Protein AF-A0A7S4SFI9-F1 (afdb_monomer_lite)

Foldseek 3Di:
DPCQVVLLVCLVVVLVVQLVVQLCCCCPVVVDDNLLSNLLSQLQSALHLVSSVLVCVLVVPDPVSSVVRSVVLVVVLVVCLAVQLVVCVVVVHDLLVSLLVLLNHRSHLVSSLSSSVSNHPNSNVNSNVSNCSNHVCSVVVSVVSNVVSVVVVVVVPPD

InterPro domains:
  IPR018383 Uncharacterised protein family UPF0324, prokaryote [PF03601] (2-158)
  IPR018383 Uncharacterised protein family UPF0324, prokaryote [PTHR30106] (2-155)

Sequence (159 aa):
GELGLPAIAVAWGASPITLVSSYLIGTRLFKMKTTPALLMATGATWCGASAISAIAVVVNAPNHETVVCIGIFAAGTVIFTFAQPYFALLVGMDHSVAGAWIGGSIDQTGNVIASAAIISDEATEIAGIVKIILNSGLGILATLVALWWQTRASEGQKK

Radius of gyration: 17.27 Å; chains: 1; bounding box: 40×30×59 Å

Secondary structure (DSSP, 8-state):
--SHHHHHHHHHHHHHHHHHHHHHHHHHTS---HHHHHHHHHHHHTTTHHHHHHHHHHTT--HHHHHHHHHHHHHHHHHHHHHHHHHHHHTT--HHHHHHHHHHH-S-HHHHHHHHTTT-HHHHHHHHHHHHHHHHTHHHHHHHHHHHHHHHHHHTT--

Organism: NCBI:txid49249

pLDDT: mean 81.44, std 14.23, range [34.78, 95.69]

Structure (mmCIF, N/CA/C/O backbone):
data_AF-A0A7S4SFI9-F1
#
_entry.id   AF-A0A7S4SFI9-F1
#
loop_
_atom_site.group_PDB
_atom_site.id
_atom_site.type_symbol
_atom_site.label_atom_id
_atom_site.label_alt_id
_atom_site.label_comp_id
_atom_site.label_asym_id
_atom_site.label_entity_id
_atom_site.label_seq_id
_atom_site.pdbx_PDB_ins_code
_atom_site.Cartn_x
_atom_site.Cartn_y
_atom_site.Cartn_z
_atom_site.occupancy
_atom_site.B_iso_or_equiv
_atom_site.auth_seq_id
_atom_site.auth_comp_id
_atom_site.auth_asym_id
_atom_site.auth_atom_id
_atom_site.pdbx_PDB_model_num
ATOM 1 N N . GLY A 1 1 ? 19.689 15.496 -3.241 1.00 40.97 1 GLY A N 1
ATOM 2 C CA . GLY A 1 1 ? 19.291 16.587 -2.328 1.00 40.97 1 GLY A CA 1
ATOM 3 C C . GLY A 1 1 ? 17.926 17.175 -2.649 1.00 40.97 1 GLY A C 1
ATOM 4 O O . GLY A 1 1 ? 17.215 17.528 -1.724 1.00 40.97 1 GLY A O 1
ATOM 5 N N . GLU A 1 2 ? 17.532 17.258 -3.924 1.00 45.91 2 GLU A N 1
ATOM 6 C CA . GLU A 1 2 ? 16.375 18.068 -4.357 1.00 45.91 2 GLU A CA 1
ATOM 7 C C . GLU A 1 2 ? 15.034 17.315 -4.437 1.00 45.91 2 GLU A C 1
ATOM 9 O O . GLU A 1 2 ? 13.980 17.940 -4.485 1.00 45.91 2 GLU A O 1
ATOM 14 N N . LEU A 1 3 ? 15.041 15.978 -4.367 1.00 47.00 3 LEU A N 1
ATOM 15 C CA . LEU A 1 3 ? 13.818 15.159 -4.407 1.00 47.00 3 LEU A CA 1
ATOM 16 C C . LEU A 1 3 ? 13.192 14.900 -3.025 1.00 47.00 3 LEU A C 1
ATOM 18 O O . LEU A 1 3 ? 12.025 14.534 -2.944 1.00 47.00 3 LEU A O 1
ATOM 22 N N . GLY A 1 4 ? 13.938 15.101 -1.932 1.00 53.94 4 GLY A N 1
ATOM 23 C CA . GLY A 1 4 ? 13.495 14.716 -0.586 1.00 53.94 4 GLY A CA 1
ATOM 24 C C . GLY A 1 4 ? 12.318 15.545 -0.068 1.00 53.94 4 GLY A C 1
ATOM 25 O O . GLY A 1 4 ? 11.316 14.994 0.369 1.00 53.94 4 GLY A O 1
ATOM 26 N N . LEU A 1 5 ? 12.405 16.872 -0.161 1.00 58.97 5 LEU A N 1
ATOM 27 C CA . LEU A 1 5 ? 11.359 17.795 0.298 1.00 58.97 5 LEU A CA 1
ATOM 28 C C . LEU A 1 5 ? 10.021 17.651 -0.452 1.00 58.97 5 LEU A C 1
ATOM 30 O O . LEU A 1 5 ? 8.999 17.506 0.222 1.00 58.97 5 LEU A O 1
ATOM 34 N N . PRO A 1 6 ? 9.978 17.651 -1.800 1.00 60.81 6 PRO A N 1
ATOM 35 C CA . PRO A 1 6 ? 8.720 17.466 -2.522 1.00 60.81 6 PRO A CA 1
ATOM 36 C C . PRO A 1 6 ? 8.140 16.057 -2.343 1.00 60.81 6 PRO A C 1
ATOM 38 O O . PRO A 1 6 ? 6.931 15.927 -2.173 1.00 60.81 6 PRO A O 1
ATOM 41 N N . ALA A 1 7 ? 8.971 15.009 -2.289 1.00 53.78 7 ALA A N 1
ATOM 42 C CA . ALA A 1 7 ? 8.496 13.647 -2.037 1.00 53.78 7 ALA A CA 1
ATOM 43 C C . ALA A 1 7 ? 7.892 13.489 -0.632 1.00 53.78 7 ALA A C 1
ATOM 45 O O . ALA A 1 7 ? 6.838 12.873 -0.482 1.00 53.78 7 ALA A O 1
ATOM 46 N N . ILE A 1 8 ? 8.507 14.099 0.389 1.00 60.84 8 ILE A N 1
ATOM 47 C CA . ILE A 1 8 ? 7.966 14.141 1.753 1.00 60.84 8 ILE A CA 1
ATOM 48 C C . ILE A 1 8 ? 6.656 14.935 1.766 1.00 60.84 8 ILE A C 1
ATOM 50 O O . ILE A 1 8 ? 5.658 14.433 2.264 1.00 60.84 8 ILE A O 1
ATOM 54 N N . ALA A 1 9 ? 6.599 16.129 1.174 1.00 62.03 9 ALA A N 1
ATOM 55 C CA . ALA A 1 9 ? 5.371 16.927 1.151 1.00 62.03 9 ALA A CA 1
ATOM 56 C C . ALA A 1 9 ? 4.198 16.191 0.476 1.00 62.03 9 ALA A C 1
ATOM 58 O O . ALA A 1 9 ? 3.076 16.228 0.981 1.00 62.03 9 ALA A O 1
ATOM 59 N N . VAL A 1 10 ? 4.455 15.474 -0.622 1.00 60.53 10 VAL A N 1
ATOM 60 C CA . VAL A 1 10 ? 3.442 14.664 -1.311 1.00 60.53 10 VAL A CA 1
ATOM 61 C C . VAL A 1 10 ? 3.049 13.447 -0.480 1.00 60.53 10 VAL A C 1
ATOM 63 O O . VAL A 1 10 ? 1.859 13.216 -0.302 1.00 60.53 10 VAL A O 1
ATOM 66 N N . ALA A 1 11 ? 4.001 12.708 0.094 1.00 60.66 11 ALA A N 1
ATOM 67 C CA . ALA A 1 11 ? 3.692 11.565 0.955 1.00 60.66 11 ALA A CA 1
ATOM 68 C C . ALA A 1 11 ? 2.863 11.987 2.184 1.00 60.66 11 ALA A C 1
ATOM 70 O O . ALA A 1 11 ? 1.873 11.339 2.524 1.00 60.66 11 ALA A O 1
ATOM 71 N N . TRP A 1 12 ? 3.209 13.113 2.811 1.00 65.81 12 TRP A N 1
ATOM 72 C CA . TRP A 1 12 ? 2.537 13.652 3.996 1.00 65.81 12 TRP A CA 1
ATOM 73 C C . TRP A 1 12 ? 1.199 14.326 3.700 1.00 65.81 12 TRP A C 1
ATOM 75 O O . TRP A 1 12 ? 0.299 14.262 4.532 1.00 65.81 12 TRP A O 1
ATOM 85 N N . GLY A 1 13 ? 1.045 14.953 2.535 1.00 66.62 13 GLY A N 1
ATOM 86 C CA . GLY A 1 13 ? -0.213 15.567 2.109 1.00 66.62 13 GLY A CA 1
ATOM 87 C C . GLY A 1 13 ? -1.203 14.559 1.525 1.00 66.62 13 GLY A C 1
ATOM 88 O O . GLY A 1 13 ? -2.397 14.628 1.810 1.00 66.62 13 GLY A O 1
ATOM 89 N N . ALA A 1 14 ? -0.719 13.589 0.747 1.00 67.62 14 ALA A N 1
ATOM 90 C CA . ALA A 1 14 ? -1.562 12.577 0.123 1.00 67.62 14 ALA A CA 1
ATOM 91 C C . ALA A 1 14 ? -2.056 11.537 1.134 1.00 67.62 14 ALA A C 1
ATOM 93 O O . ALA A 1 14 ? -3.197 11.105 1.028 1.00 67.62 14 ALA A O 1
ATOM 94 N N . SER A 1 15 ? -1.260 11.174 2.147 1.00 74.81 15 SER A N 1
ATOM 95 C CA . SER A 1 15 ? -1.652 10.127 3.105 1.00 74.81 15 SER A CA 1
ATOM 96 C C . SER A 1 15 ? -2.943 10.443 3.882 1.00 74.81 15 SER A C 1
ATOM 98 O O . SER A 1 15 ? -3.826 9.588 3.918 1.00 74.81 15 SER A O 1
ATOM 100 N N . PRO A 1 16 ? -3.144 11.647 4.459 1.00 77.94 16 PRO A N 1
ATOM 101 C CA . PRO A 1 16 ? -4.410 12.012 5.094 1.00 77.94 16 PRO A CA 1
ATOM 102 C C . PRO A 1 16 ? -5.585 11.990 4.115 1.00 77.94 16 PRO A C 1
ATOM 104 O O . PRO A 1 16 ? -6.665 11.524 4.469 1.00 77.94 16 PRO A O 1
ATOM 107 N N . ILE A 1 17 ? -5.375 12.463 2.882 1.00 81.69 17 ILE A N 1
ATOM 108 C CA . ILE A 1 17 ? -6.410 12.483 1.842 1.00 81.69 17 ILE A CA 1
ATOM 109 C C . ILE A 1 17 ? -6.811 11.051 1.483 1.00 81.69 17 ILE A C 1
ATOM 111 O O . ILE A 1 17 ? -7.995 10.727 1.503 1.00 81.69 17 ILE A O 1
ATOM 115 N N . THR A 1 18 ? -5.842 10.178 1.212 1.00 81.38 18 THR A N 1
ATOM 116 C CA . THR A 1 18 ? -6.074 8.770 0.875 1.00 81.38 18 THR A CA 1
ATOM 117 C C . THR A 1 18 ? -6.720 8.019 2.031 1.00 81.38 18 THR A C 1
ATOM 119 O O . THR A 1 18 ? -7.664 7.264 1.799 1.00 81.38 18 THR A O 1
ATOM 122 N N . LEU A 1 19 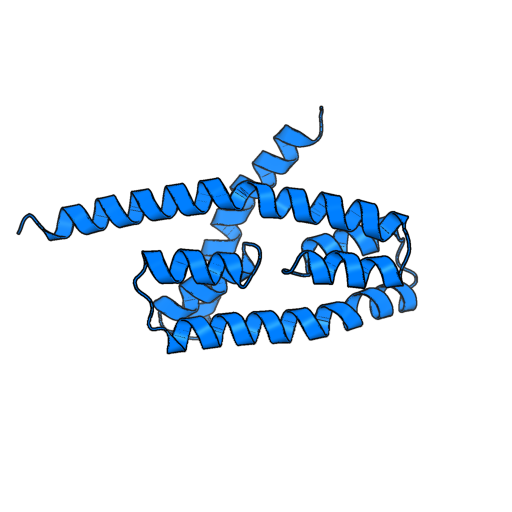? -6.299 8.265 3.273 1.00 83.50 19 LEU A N 1
ATOM 123 C CA . LEU A 1 19 ? -6.881 7.629 4.452 1.00 83.50 19 LEU A CA 1
ATOM 124 C C . LEU A 1 19 ? -8.340 8.046 4.641 1.00 83.50 19 LEU A C 1
ATOM 126 O O . LEU A 1 19 ? -9.210 7.188 4.798 1.00 83.50 19 LEU A O 1
ATOM 130 N N . VAL A 1 20 ? -8.630 9.349 4.583 1.00 85.00 20 VAL A N 1
ATOM 131 C CA . VAL A 1 20 ? -9.997 9.868 4.727 1.00 85.00 20 VAL A CA 1
ATOM 132 C C . VAL A 1 20 ? -10.874 9.390 3.575 1.00 85.00 20 VAL A C 1
ATOM 134 O O . VAL A 1 20 ? -11.964 8.879 3.822 1.00 85.00 20 VAL A O 1
ATOM 137 N N . SER A 1 21 ? -10.405 9.486 2.331 1.00 85.44 21 SER A N 1
ATOM 138 C CA . SER A 1 21 ? -11.153 9.020 1.163 1.00 85.44 21 SER A CA 1
ATOM 139 C C . SER A 1 21 ? -11.429 7.521 1.236 1.00 85.44 21 SER A C 1
ATOM 141 O O . SER A 1 21 ? -12.577 7.113 1.083 1.00 85.44 21 SER A O 1
ATOM 143 N N . SER A 1 22 ? -10.427 6.696 1.548 1.00 85.81 22 SER A N 1
ATOM 144 C CA . SER A 1 22 ? -10.591 5.239 1.653 1.00 85.81 22 SER A CA 1
ATOM 145 C C . SER A 1 22 ? -11.541 4.856 2.787 1.00 85.81 22 SER A C 1
ATOM 147 O O . SER A 1 22 ? -12.401 3.994 2.610 1.00 85.81 22 SER A O 1
ATOM 149 N N . TYR A 1 23 ? -11.458 5.541 3.931 1.00 87.56 23 TYR A N 1
ATOM 150 C CA . TYR A 1 23 ? -12.377 5.334 5.047 1.00 87.56 23 TYR A CA 1
ATOM 151 C C . TYR A 1 23 ? -13.815 5.734 4.690 1.00 87.56 23 TYR A C 1
ATOM 153 O O . TYR A 1 23 ? -14.762 4.995 4.971 1.00 87.56 23 TYR A O 1
ATOM 161 N N . LEU A 1 24 ? -14.003 6.886 4.039 1.00 86.69 24 LEU A N 1
ATOM 162 C CA . LEU A 1 24 ? -15.318 7.351 3.597 1.00 86.69 24 LEU A CA 1
ATOM 163 C C . LEU A 1 24 ? -15.914 6.429 2.534 1.00 86.69 24 LEU A C 1
ATOM 165 O O . LEU A 1 24 ? -17.105 6.138 2.590 1.00 86.69 24 LEU A O 1
ATOM 169 N N . ILE A 1 25 ? -15.104 5.930 1.603 1.00 87.25 25 ILE A N 1
ATOM 170 C CA . ILE A 1 25 ? -15.533 4.951 0.602 1.00 87.25 25 ILE A CA 1
ATOM 171 C C . ILE A 1 25 ? -15.941 3.644 1.296 1.00 87.25 25 ILE A C 1
ATOM 173 O O . ILE A 1 25 ? -17.051 3.156 1.080 1.00 87.25 25 ILE A O 1
ATOM 177 N N . GLY A 1 26 ? -15.108 3.112 2.193 1.00 82.88 26 GLY A N 1
ATOM 178 C CA . GLY A 1 26 ? -15.411 1.893 2.949 1.00 82.88 26 GLY A CA 1
ATOM 179 C C . GLY A 1 26 ? -16.705 2.000 3.763 1.00 82.88 26 GLY A C 1
ATOM 180 O O . GLY A 1 26 ? -17.544 1.100 3.743 1.00 82.88 26 GLY A O 1
ATOM 181 N N . THR A 1 27 ? -16.916 3.128 4.438 1.00 85.19 27 THR A N 1
ATOM 182 C CA . THR A 1 27 ? -18.086 3.333 5.306 1.00 85.19 27 THR A CA 1
ATOM 183 C C . THR A 1 27 ? -19.351 3.740 4.550 1.00 85.19 27 THR A C 1
ATOM 185 O O . THR A 1 27 ? -20.433 3.271 4.899 1.00 85.19 27 THR A O 1
ATOM 188 N N . ARG A 1 28 ? -19.261 4.586 3.514 1.00 85.81 28 ARG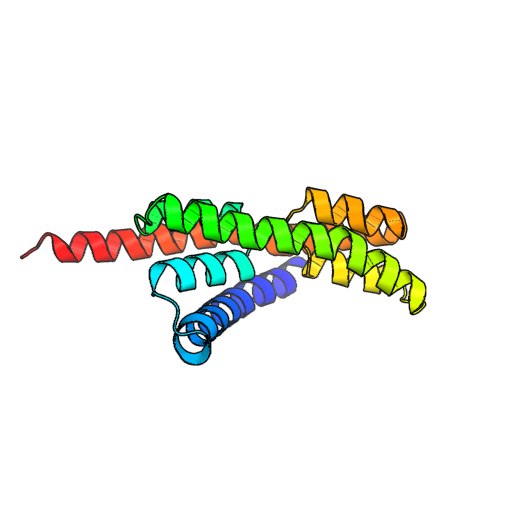 A N 1
ATOM 189 C CA . ARG A 1 28 ? -20.442 5.094 2.790 1.00 85.81 28 ARG A CA 1
ATOM 190 C C . ARG A 1 28 ? -20.837 4.250 1.589 1.00 85.81 28 ARG A C 1
ATOM 192 O O . ARG A 1 28 ? -22.030 4.060 1.376 1.00 85.81 28 ARG A O 1
ATOM 199 N N . LEU A 1 29 ? -19.869 3.760 0.816 1.00 87.69 29 LEU A N 1
ATOM 200 C CA . LEU A 1 29 ? -20.149 2.966 -0.381 1.00 87.69 29 LEU A CA 1
ATOM 201 C C . LEU A 1 29 ? -20.299 1.486 -0.028 1.00 87.69 29 LEU A C 1
ATOM 203 O O . LEU A 1 29 ? -21.307 0.870 -0.363 1.00 87.69 29 LEU A O 1
ATOM 207 N N . PHE A 1 30 ? -19.330 0.938 0.708 1.00 85.25 30 PHE A N 1
ATOM 208 C CA . PHE A 1 30 ? -19.305 -0.485 1.062 1.00 85.25 30 PHE A CA 1
ATOM 209 C C . PHE A 1 30 ? -20.018 -0.814 2.382 1.00 85.25 30 PHE A C 1
ATOM 211 O O . PHE A 1 30 ? -20.141 -1.987 2.728 1.00 85.25 30 PHE A O 1
ATOM 218 N N . LYS A 1 31 ? -20.514 0.199 3.111 1.00 88.06 31 LYS A N 1
ATOM 219 C CA . LYS A 1 31 ? -21.240 0.052 4.390 1.00 88.06 31 LYS A CA 1
ATOM 220 C C . LYS A 1 31 ? -20.492 -0.807 5.420 1.00 88.06 31 LYS A C 1
ATOM 222 O O . LYS A 1 31 ? -21.102 -1.532 6.205 1.00 88.06 31 LYS A O 1
ATOM 227 N N . MET A 1 32 ? -19.163 -0.732 5.413 1.00 85.94 32 MET A N 1
ATOM 228 C CA . MET A 1 32 ? -18.316 -1.467 6.346 1.00 85.94 32 MET A CA 1
ATOM 229 C C . MET A 1 32 ? -18.454 -0.908 7.766 1.00 85.94 32 MET A C 1
ATOM 231 O O . MET A 1 32 ? -18.676 0.289 7.964 1.00 85.94 32 MET A O 1
ATOM 235 N N . LYS A 1 33 ? -18.261 -1.774 8.768 1.00 87.44 33 LYS A N 1
ATOM 236 C CA . LYS A 1 33 ? -18.099 -1.335 10.161 1.00 87.44 33 LYS A CA 1
ATOM 237 C C . LYS A 1 33 ? -16.878 -0.414 10.273 1.00 87.44 33 LYS A C 1
ATOM 239 O O . LYS A 1 33 ? -15.901 -0.577 9.544 1.00 87.44 33 LYS A O 1
ATOM 244 N N . THR A 1 34 ? -16.923 0.527 11.210 1.00 84.19 34 THR A N 1
ATOM 245 C CA . THR A 1 34 ? -15.903 1.575 11.384 1.00 84.19 34 THR A CA 1
ATOM 246 C C . THR A 1 34 ? -14.496 1.017 11.603 1.00 84.19 34 THR A C 1
ATOM 248 O O . THR A 1 34 ? -13.558 1.496 10.974 1.00 84.19 34 THR A O 1
ATO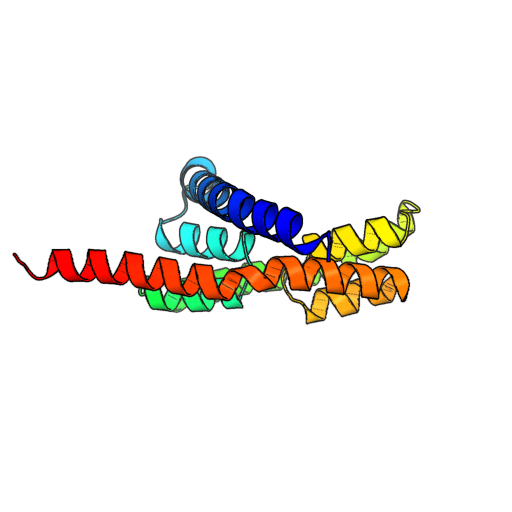M 251 N N . THR A 1 35 ? -14.349 -0.024 12.428 1.00 87.31 35 THR A N 1
ATOM 252 C CA . THR A 1 35 ? -13.052 -0.659 12.718 1.00 87.31 35 THR A CA 1
ATOM 253 C C . THR A 1 35 ? -12.401 -1.279 11.474 1.00 87.31 35 THR A C 1
ATOM 255 O O . THR A 1 35 ? -11.331 -0.809 11.091 1.00 87.31 35 THR A O 1
ATOM 258 N N . PRO A 1 36 ? -13.011 -2.252 10.766 1.00 86.44 36 PRO A N 1
ATOM 259 C CA . PRO A 1 36 ? -12.405 -2.825 9.566 1.00 86.44 36 PRO A CA 1
ATOM 260 C C . PRO A 1 36 ? -12.278 -1.806 8.428 1.00 86.44 36 PRO A C 1
ATOM 262 O O . PRO A 1 36 ? -11.319 -1.877 7.668 1.00 86.44 36 PRO A O 1
ATOM 265 N N . ALA A 1 37 ? -13.176 -0.816 8.326 1.00 88.25 37 ALA A N 1
ATOM 266 C CA . ALA A 1 37 ? -13.016 0.277 7.365 1.00 88.25 37 ALA A CA 1
ATOM 267 C C . ALA A 1 37 ? -11.744 1.096 7.633 1.00 88.25 37 ALA A C 1
ATOM 269 O O . ALA A 1 37 ? -11.021 1.430 6.698 1.00 88.25 37 ALA A O 1
ATOM 270 N N . LEU A 1 38 ? -11.447 1.396 8.902 1.00 86.62 38 LEU A N 1
ATOM 271 C CA . LEU A 1 38 ? -10.230 2.104 9.295 1.00 86.62 38 LEU A CA 1
ATOM 272 C C . LEU A 1 38 ? -8.979 1.250 9.067 1.00 86.62 38 LEU A C 1
ATOM 274 O O . LEU A 1 38 ? -7.990 1.762 8.544 1.00 86.62 38 LEU A O 1
ATOM 278 N N . LEU A 1 39 ? -9.023 -0.043 9.403 1.00 89.56 39 LEU A N 1
ATOM 279 C CA . LEU A 1 39 ? -7.915 -0.966 9.143 1.00 89.56 39 LEU A CA 1
ATOM 280 C C . LEU A 1 39 ? -7.608 -1.043 7.645 1.00 89.56 39 LEU A C 1
ATOM 282 O O . LEU A 1 39 ? -6.470 -0.815 7.246 1.00 89.56 39 LEU A O 1
ATOM 286 N N . MET A 1 40 ? -8.623 -1.266 6.809 1.00 90.25 40 MET A N 1
ATOM 287 C CA . MET A 1 40 ? -8.469 -1.323 5.353 1.00 90.25 40 MET A CA 1
ATOM 288 C C . MET A 1 40 ? -7.987 0.007 4.766 1.00 90.25 40 MET A C 1
ATOM 290 O O . MET A 1 40 ? -7.091 0.008 3.928 1.00 90.25 40 MET A O 1
ATOM 294 N N . ALA A 1 41 ? -8.522 1.142 5.228 1.00 87.31 41 ALA A N 1
ATOM 295 C CA . ALA A 1 41 ? -8.076 2.465 4.787 1.00 87.31 41 ALA A CA 1
ATOM 296 C C . ALA A 1 41 ? -6.612 2.734 5.160 1.00 87.31 41 ALA A C 1
ATOM 298 O O . ALA A 1 41 ? -5.858 3.290 4.363 1.00 87.31 41 ALA A O 1
ATOM 299 N N . THR A 1 42 ? -6.193 2.307 6.353 1.00 84.38 42 THR A N 1
ATOM 300 C CA . THR A 1 42 ? -4.796 2.426 6.784 1.00 84.38 42 THR A CA 1
ATOM 301 C C . THR A 1 42 ? -3.896 1.518 5.950 1.00 84.38 42 THR A C 1
ATOM 303 O O . THR A 1 42 ? -2.852 1.967 5.484 1.00 84.38 42 THR A O 1
ATOM 306 N N . GLY A 1 43 ? -4.322 0.275 5.710 1.00 86.31 43 GLY A N 1
ATOM 307 C CA . GLY A 1 43 ? -3.628 -0.663 4.832 1.00 86.31 43 GLY A CA 1
ATOM 308 C C . GLY A 1 43 ? -3.443 -0.118 3.418 1.00 86.31 43 GLY A C 1
ATOM 309 O O . GLY A 1 43 ? -2.349 -0.221 2.893 1.00 86.31 43 GLY A O 1
ATOM 310 N N . ALA A 1 44 ? -4.466 0.532 2.853 1.00 83.19 44 ALA A N 1
ATOM 311 C CA . ALA A 1 44 ? -4.436 1.098 1.499 1.00 83.19 44 ALA A CA 1
ATOM 312 C C . ALA A 1 44 ? -3.558 2.348 1.377 1.00 83.19 44 ALA A C 1
ATOM 314 O O . ALA A 1 44 ? -3.123 2.711 0.290 1.00 83.19 44 ALA A O 1
ATOM 315 N N . THR A 1 45 ? -3.363 3.059 2.486 1.00 79.25 45 THR A N 1
ATOM 316 C CA . THR A 1 45 ? -2.574 4.296 2.505 1.00 79.25 45 THR A CA 1
ATOM 317 C C . THR A 1 45 ? -1.085 4.007 2.706 1.00 79.25 45 THR A C 1
ATOM 319 O O . THR A 1 45 ? -0.237 4.793 2.297 1.00 79.25 45 THR A O 1
ATOM 322 N N . TRP A 1 46 ? -0.763 2.890 3.355 1.00 80.75 46 TRP A N 1
ATOM 323 C CA . TRP A 1 46 ? 0.578 2.554 3.827 1.00 80.75 46 TRP A CA 1
ATOM 324 C C . TRP A 1 46 ? 0.970 1.142 3.372 1.00 80.75 46 TRP A C 1
ATOM 326 O O . TRP A 1 46 ? 0.360 0.604 2.463 1.00 80.75 46 TRP A O 1
ATOM 336 N N . CYS A 1 47 ? 1.997 0.512 3.951 1.00 78.25 47 CYS A N 1
ATOM 337 C CA . CYS A 1 47 ? 2.511 -0.781 3.467 1.00 78.25 47 CYS A CA 1
ATOM 338 C C . CYS A 1 47 ? 1.628 -2.006 3.807 1.00 78.25 47 CYS A C 1
ATOM 340 O O . CYS A 1 47 ? 2.128 -3.069 4.188 1.00 78.25 47 CYS A O 1
ATOM 342 N N . GLY A 1 48 ? 0.303 -1.867 3.699 1.00 83.44 48 GLY A N 1
ATOM 343 C CA . GLY A 1 48 ? -0.652 -2.959 3.840 1.00 83.44 48 GLY A CA 1
ATOM 344 C C . GLY A 1 48 ? -0.651 -3.566 5.241 1.00 83.44 48 GLY A C 1
ATOM 345 O O . GLY A 1 48 ? -1.034 -2.926 6.225 1.00 83.44 48 GLY A O 1
ATOM 346 N N . ALA A 1 49 ? -0.218 -4.825 5.340 1.00 85.81 49 ALA A N 1
ATOM 347 C CA . ALA A 1 49 ? -0.330 -5.645 6.547 1.00 85.81 49 ALA A CA 1
ATOM 348 C C . ALA A 1 49 ? 0.356 -5.044 7.787 1.00 85.81 49 ALA A C 1
ATOM 350 O O . ALA A 1 49 ? -0.189 -5.134 8.892 1.00 85.81 49 ALA A O 1
ATOM 351 N N . SER A 1 50 ? 1.520 -4.404 7.629 1.00 82.94 50 SER A N 1
ATOM 352 C CA . SER A 1 50 ? 2.247 -3.808 8.761 1.00 82.94 50 SER A CA 1
ATOM 353 C C . SER A 1 50 ? 1.499 -2.607 9.343 1.00 82.94 50 SER A C 1
ATOM 355 O O . SER A 1 50 ? 1.421 -2.456 10.561 1.00 82.94 50 SER A O 1
ATOM 357 N N . ALA A 1 51 ? 0.888 -1.785 8.485 1.00 85.06 51 ALA A N 1
ATOM 358 C CA . ALA A 1 51 ? 0.083 -0.644 8.910 1.00 85.06 51 ALA A CA 1
ATOM 359 C C . ALA A 1 51 ? -1.214 -1.093 9.599 1.00 85.06 51 ALA A C 1
ATOM 361 O O . ALA A 1 51 ? -1.565 -0.571 10.658 1.00 85.06 51 ALA A O 1
ATOM 362 N N . ILE A 1 52 ? -1.882 -2.110 9.041 1.00 90.25 52 ILE A N 1
ATOM 363 C CA . ILE A 1 52 ? -3.071 -2.727 9.644 1.00 90.25 52 ILE A CA 1
ATOM 364 C C . ILE A 1 52 ? -2.747 -3.249 11.045 1.00 90.25 52 ILE A C 1
ATOM 366 O O . ILE A 1 52 ? -3.477 -2.959 11.989 1.00 90.25 52 ILE A O 1
ATOM 370 N N . SER A 1 53 ? -1.635 -3.972 11.193 1.00 87.31 53 SER A N 1
ATOM 371 C CA . SER A 1 53 ? -1.219 -4.548 12.476 1.00 87.31 53 SER A CA 1
ATOM 372 C C . SER A 1 53 ? -0.944 -3.468 13.526 1.00 87.31 53 SER A C 1
ATOM 374 O O . SER A 1 53 ? -1.383 -3.595 14.666 1.00 87.31 53 SER A O 1
ATOM 376 N N . ALA A 1 54 ? -0.272 -2.377 13.141 1.00 85.56 54 ALA A N 1
ATOM 377 C CA . ALA A 1 54 ? 0.012 -1.263 14.043 1.00 85.56 54 ALA A CA 1
ATOM 378 C C . ALA A 1 54 ? -1.272 -0.561 14.518 1.00 85.56 54 ALA A C 1
ATOM 380 O O . ALA A 1 54 ? -1.461 -0.356 15.717 1.00 85.56 54 ALA A O 1
ATOM 381 N N . ILE A 1 55 ? -2.183 -0.230 13.597 1.00 86.06 55 ILE A N 1
ATOM 382 C CA . ILE A 1 55 ? -3.434 0.458 13.943 1.00 86.06 55 ILE A CA 1
ATOM 383 C C . ILE A 1 55 ? -4.395 -0.450 14.704 1.00 86.06 55 ILE A C 1
ATOM 385 O O . ILE A 1 55 ? -5.068 0.029 15.614 1.00 86.06 55 ILE A O 1
ATOM 389 N N . ALA A 1 56 ? -4.424 -1.750 14.406 1.00 89.25 56 ALA A N 1
ATOM 390 C CA . ALA A 1 56 ? -5.243 -2.713 15.134 1.00 89.25 56 ALA A CA 1
ATOM 391 C C . ALA A 1 56 ? -4.953 -2.709 16.640 1.00 89.25 56 ALA A C 1
ATOM 393 O O . ALA A 1 56 ? -5.892 -2.744 17.433 1.00 89.25 56 ALA A O 1
ATOM 394 N N . VAL A 1 57 ? -3.679 -2.599 17.036 1.00 85.56 57 VAL A N 1
ATOM 395 C CA . VAL A 1 57 ? -3.288 -2.493 18.451 1.00 85.56 57 VAL A CA 1
ATOM 396 C C . VAL A 1 57 ? -3.781 -1.180 19.058 1.00 85.56 57 VAL A C 1
ATOM 398 O O . VAL A 1 57 ? -4.333 -1.187 20.155 1.00 85.56 57 VAL A O 1
ATOM 401 N N . VAL A 1 58 ? -3.630 -0.062 18.338 1.00 84.56 58 VAL A N 1
ATOM 402 C CA . VAL A 1 58 ? -4.046 1.261 18.830 1.00 84.56 58 VAL A CA 1
ATOM 403 C C . VAL A 1 58 ? -5.552 1.313 19.064 1.00 84.56 58 VAL A C 1
ATOM 405 O O . VAL A 1 58 ? -5.989 1.744 20.124 1.00 84.56 58 VAL A O 1
ATOM 408 N N . VAL A 1 59 ? -6.351 0.830 18.110 1.00 84.94 59 VAL A N 1
ATOM 409 C CA . VAL A 1 59 ? -7.818 0.897 18.199 1.00 84.94 59 VAL A CA 1
ATOM 410 C C . VAL A 1 59 ? -8.447 -0.278 18.950 1.00 84.94 59 VAL A C 1
ATOM 412 O O . VAL A 1 59 ? -9.671 -0.369 19.023 1.00 84.94 59 VAL A O 1
ATOM 415 N N . ASN A 1 60 ? -7.618 -1.172 19.501 1.00 86.00 60 ASN A N 1
ATOM 416 C CA . ASN A 1 60 ? -8.025 -2.420 20.143 1.00 86.00 60 ASN A CA 1
ATOM 417 C C . ASN A 1 60 ? -8.995 -3.241 19.268 1.00 86.00 60 ASN A C 1
ATOM 419 O O . ASN A 1 60 ? -10.076 -3.651 19.699 1.00 86.00 60 ASN A O 1
ATOM 423 N N . ALA A 1 61 ? -8.627 -3.421 17.997 1.00 89.69 61 ALA A N 1
ATOM 424 C CA . ALA A 1 61 ? -9.435 -4.150 17.031 1.00 89.69 61 ALA A CA 1
ATOM 425 C C . ALA A 1 61 ? -9.485 -5.654 17.367 1.00 89.69 61 ALA A C 1
ATOM 427 O O . ALA A 1 61 ? -8.464 -6.238 17.744 1.00 89.69 61 ALA A O 1
ATOM 428 N N . PRO A 1 62 ? -10.634 -6.328 17.173 1.00 91.38 62 PRO A N 1
ATOM 429 C CA . PRO A 1 62 ? -10.721 -7.772 17.340 1.00 91.38 62 PRO A CA 1
ATOM 430 C C . PRO A 1 62 ? -9.748 -8.506 16.410 1.00 91.38 62 PRO A C 1
ATOM 432 O O . PRO A 1 62 ? -9.719 -8.246 15.207 1.00 91.38 62 PRO A O 1
ATOM 435 N N . ASN A 1 63 ? -9.032 -9.504 16.938 1.00 90.56 63 ASN A N 1
ATOM 436 C CA . ASN A 1 63 ? -8.069 -10.298 16.161 1.00 90.56 63 ASN A CA 1
ATOM 437 C C . ASN A 1 63 ? -8.658 -10.863 14.860 1.00 90.56 63 ASN A C 1
ATOM 439 O O . ASN A 1 63 ? -7.980 -10.873 13.836 1.00 90.56 63 ASN A O 1
ATOM 443 N N . HIS A 1 64 ? -9.922 -11.298 14.875 1.00 92.38 64 HIS A N 1
ATOM 444 C CA . HIS A 1 64 ? -10.566 -11.829 13.673 1.00 92.38 64 HIS A CA 1
ATOM 445 C C . HIS A 1 64 ? -10.718 -10.768 12.566 1.00 92.38 64 HIS A C 1
ATOM 447 O O . HIS A 1 64 ? -10.487 -11.083 11.404 1.00 92.38 64 HIS A O 1
ATOM 453 N N . GLU A 1 65 ? -11.049 -9.513 12.900 1.00 90.25 65 GLU A N 1
ATOM 454 C CA . GLU A 1 65 ? -11.173 -8.428 11.913 1.00 90.25 65 GLU A CA 1
ATOM 455 C C . GLU A 1 65 ? -9.797 -8.038 11.362 1.00 90.25 65 GLU A C 1
ATOM 457 O O . GLU A 1 65 ? -9.640 -7.868 10.153 1.00 90.25 65 GLU A O 1
ATOM 462 N N . THR A 1 66 ? -8.784 -7.974 12.230 1.00 92.00 66 THR A N 1
ATOM 463 C CA . THR A 1 66 ? -7.396 -7.682 11.850 1.00 92.00 66 THR A CA 1
ATOM 464 C C . THR A 1 66 ? -6.847 -8.718 10.875 1.00 92.00 66 THR A C 1
ATOM 466 O O . THR A 1 66 ? -6.341 -8.358 9.812 1.00 92.00 66 THR A O 1
ATOM 469 N N . VAL A 1 67 ? -6.985 -10.009 11.196 1.00 92.25 67 VAL A N 1
ATOM 470 C CA . VAL A 1 67 ? -6.482 -11.104 10.352 1.00 92.25 67 VAL A CA 1
ATOM 471 C C . VAL A 1 67 ? -7.208 -11.142 9.008 1.00 92.25 67 VAL A C 1
ATOM 473 O O . VAL A 1 67 ? -6.562 -11.339 7.980 1.00 92.25 67 VAL A O 1
ATOM 476 N N . VAL A 1 68 ? -8.522 -10.889 8.983 1.00 93.50 68 VAL A N 1
ATOM 477 C CA . VAL A 1 68 ? -9.285 -10.800 7.727 1.00 93.50 68 VAL A CA 1
ATOM 478 C C . VAL A 1 68 ? -8.785 -9.645 6.856 1.00 93.50 68 VAL A C 1
ATOM 480 O O . VAL A 1 68 ? -8.535 -9.853 5.671 1.00 93.50 68 VAL A O 1
ATOM 483 N N . CYS A 1 69 ? -8.577 -8.451 7.422 1.00 91.44 69 CYS A N 1
ATOM 484 C CA . CYS A 1 69 ? -8.068 -7.302 6.663 1.00 91.44 69 CYS A CA 1
ATOM 485 C C . CYS A 1 69 ? -6.669 -7.574 6.085 1.00 91.44 69 CYS A C 1
ATOM 487 O O . CYS A 1 69 ? -6.425 -7.311 4.908 1.00 91.44 69 CYS A O 1
ATOM 489 N N . ILE A 1 70 ? -5.765 -8.151 6.886 1.00 91.44 70 ILE A N 1
ATOM 490 C CA . ILE A 1 70 ? -4.423 -8.544 6.431 1.00 91.44 70 ILE A CA 1
ATOM 491 C C . ILE A 1 70 ? -4.515 -9.574 5.300 1.00 91.44 70 ILE A C 1
ATOM 493 O O . ILE A 1 70 ? -3.823 -9.438 4.293 1.00 91.44 70 ILE A O 1
ATOM 497 N N . GLY A 1 71 ? -5.381 -10.581 5.445 1.00 91.12 71 GLY A N 1
ATOM 498 C CA . GLY A 1 71 ? -5.576 -11.627 4.443 1.00 91.12 71 GLY A CA 1
ATOM 499 C C . GLY A 1 71 ? -6.063 -11.080 3.101 1.00 91.12 71 GLY A C 1
ATOM 500 O O . GLY A 1 71 ? -5.533 -11.468 2.062 1.00 91.12 71 GLY A O 1
ATOM 501 N N . ILE A 1 72 ? -7.012 -10.138 3.114 1.00 90.25 72 ILE A N 1
ATOM 502 C CA . ILE A 1 72 ? -7.511 -9.478 1.896 1.00 90.25 72 ILE A CA 1
ATOM 503 C C . ILE A 1 72 ? -6.379 -8.725 1.186 1.00 90.25 72 ILE A C 1
ATOM 505 O O . ILE A 1 72 ? -6.194 -8.891 -0.021 1.00 90.25 72 ILE A O 1
ATOM 509 N N . PHE A 1 73 ? -5.591 -7.945 1.929 1.00 88.69 73 PHE A N 1
ATOM 510 C CA . PHE A 1 73 ? -4.449 -7.213 1.374 1.00 88.69 73 PHE A CA 1
ATOM 511 C C . PHE A 1 73 ? -3.380 -8.141 0.804 1.00 88.69 73 PHE A C 1
ATOM 513 O O . PHE A 1 73 ? -2.905 -7.929 -0.311 1.00 88.69 73 PHE A O 1
ATOM 520 N N . ALA A 1 74 ? -3.019 -9.192 1.540 1.00 88.75 74 ALA A N 1
ATOM 521 C CA . ALA A 1 74 ? -2.029 -10.163 1.095 1.00 88.75 74 ALA A CA 1
ATOM 522 C C . ALA A 1 74 ? -2.486 -10.882 -0.184 1.00 88.75 74 ALA A C 1
ATOM 524 O O . ALA A 1 74 ? -1.716 -10.987 -1.137 1.00 88.75 74 ALA A O 1
ATOM 525 N N . ALA A 1 75 ? -3.750 -11.312 -0.243 1.00 89.62 75 ALA A N 1
ATOM 526 C CA . ALA A 1 75 ? -4.314 -11.954 -1.427 1.00 89.62 75 ALA A CA 1
ATOM 527 C C . ALA A 1 75 ? -4.288 -11.023 -2.650 1.00 89.62 75 ALA A C 1
ATOM 529 O O . ALA A 1 75 ? -3.845 -11.432 -3.724 1.00 89.62 75 ALA A O 1
ATOM 530 N N . GLY A 1 76 ? -4.695 -9.759 -2.481 1.00 87.00 76 GLY A N 1
ATOM 531 C CA . GLY A 1 76 ? -4.608 -8.749 -3.537 1.00 87.00 76 GLY A CA 1
ATOM 532 C C . GLY A 1 76 ? -3.167 -8.520 -3.995 1.00 87.00 76 GLY A C 1
ATOM 533 O O . GLY A 1 76 ? -2.876 -8.589 -5.187 1.00 87.00 76 GLY A O 1
ATOM 534 N N . THR A 1 77 ? -2.245 -8.351 -3.047 1.00 88.62 77 THR A N 1
ATOM 535 C CA . THR A 1 77 ? -0.820 -8.121 -3.327 1.00 88.62 77 THR A CA 1
ATOM 536 C C . THR A 1 77 ? -0.234 -9.246 -4.174 1.00 88.62 77 THR A C 1
ATOM 538 O O . THR A 1 77 ? 0.439 -8.971 -5.165 1.00 88.62 77 THR A O 1
ATOM 541 N N . VAL A 1 78 ? -0.512 -10.511 -3.843 1.00 90.25 78 VAL A N 1
ATOM 542 C CA . VAL A 1 78 ? -0.009 -11.667 -4.605 1.00 90.25 78 VAL A CA 1
ATOM 543 C C . VAL A 1 78 ? -0.494 -11.633 -6.054 1.00 90.25 78 VAL A C 1
ATOM 545 O O . VAL A 1 78 ? 0.306 -11.833 -6.964 1.00 90.25 78 VAL A O 1
ATOM 548 N N . ILE A 1 79 ? -1.770 -11.319 -6.289 1.00 89.62 79 ILE A N 1
ATOM 549 C CA . ILE A 1 79 ? -2.321 -11.220 -7.648 1.00 89.62 79 ILE A CA 1
ATOM 550 C C . ILE A 1 79 ? -1.608 -10.115 -8.436 1.00 89.62 79 ILE A C 1
ATOM 552 O O . ILE A 1 79 ? -1.134 -10.354 -9.547 1.00 89.62 79 ILE A O 1
ATOM 556 N N . PHE A 1 80 ? -1.480 -8.922 -7.851 1.00 88.50 80 PHE A N 1
ATOM 557 C CA . PHE A 1 80 ? -0.842 -7.773 -8.501 1.00 88.50 80 PHE A CA 1
ATOM 558 C C . PHE A 1 80 ? 0.648 -8.002 -8.777 1.00 88.50 80 PHE A C 1
ATOM 560 O O . PHE A 1 80 ? 1.142 -7.579 -9.820 1.00 88.50 80 PHE A O 1
ATOM 567 N N . THR A 1 81 ? 1.331 -8.745 -7.899 1.00 92.56 81 THR A N 1
ATOM 568 C CA . THR A 1 81 ? 2.755 -9.107 -8.030 1.00 92.56 81 THR A CA 1
ATOM 569 C C . THR A 1 81 ? 3.065 -9.761 -9.367 1.00 92.56 81 THR A C 1
ATOM 571 O O . THR A 1 81 ? 4.085 -9.445 -9.975 1.00 92.56 81 THR A O 1
ATOM 574 N N . PHE A 1 82 ? 2.180 -10.634 -9.844 1.00 92.94 82 PHE A N 1
ATOM 575 C CA . PHE A 1 82 ? 2.344 -11.282 -11.141 1.00 92.94 82 PHE A CA 1
ATOM 576 C C . PHE A 1 82 ? 1.617 -10.518 -12.248 1.00 92.94 82 PHE A C 1
ATOM 578 O O . PHE A 1 82 ? 2.164 -10.349 -13.331 1.00 92.94 82 PHE A O 1
ATOM 585 N N . ALA A 1 83 ? 0.414 -10.000 -11.996 1.00 93.12 83 ALA A N 1
ATOM 586 C CA . ALA A 1 83 ? -0.385 -9.359 -13.036 1.00 93.12 83 ALA A CA 1
ATOM 587 C C . ALA A 1 83 ? 0.261 -8.084 -13.610 1.00 93.12 83 ALA A C 1
ATOM 589 O O . ALA A 1 83 ? 0.295 -7.918 -14.828 1.00 93.12 83 ALA A O 1
ATOM 590 N N . GLN A 1 84 ? 0.785 -7.192 -12.761 1.00 93.19 84 GLN A N 1
ATOM 591 C CA . GLN A 1 84 ? 1.341 -5.909 -13.204 1.00 93.19 84 GLN A CA 1
ATOM 592 C C . GLN A 1 84 ? 2.563 -6.024 -14.125 1.00 93.19 84 GLN A C 1
ATOM 594 O O . GLN A 1 84 ? 2.547 -5.366 -15.165 1.00 93.19 84 GLN A O 1
ATOM 599 N N . PRO A 1 85 ? 3.604 -6.822 -13.817 1.00 94.88 85 PRO A N 1
ATOM 600 C CA . PRO A 1 85 ? 4.795 -6.860 -14.655 1.00 94.88 85 PRO A CA 1
ATOM 601 C C . PRO A 1 85 ? 4.511 -7.493 -16.012 1.00 94.88 85 PRO A C 1
ATOM 603 O O . PRO A 1 85 ? 4.938 -6.956 -17.031 1.00 94.88 85 PRO A O 1
ATOM 606 N N . TYR A 1 86 ? 3.711 -8.564 -16.063 1.00 95.06 86 TYR A N 1
ATOM 607 C CA . TYR A 1 86 ? 3.300 -9.142 -17.343 1.00 95.06 86 TYR A CA 1
ATOM 608 C C . TYR A 1 86 ? 2.435 -8.174 -18.148 1.00 95.06 86 TYR A C 1
ATOM 610 O O . TYR A 1 86 ? 2.631 -8.048 -19.352 1.00 95.06 86 TYR A O 1
ATOM 618 N N . PHE A 1 87 ? 1.521 -7.443 -17.504 1.00 95.38 87 PHE A N 1
ATOM 619 C CA . PHE A 1 87 ? 0.737 -6.421 -18.192 1.00 95.38 87 PHE A CA 1
ATOM 620 C C . PHE A 1 87 ? 1.620 -5.296 -18.748 1.00 95.38 87 PHE A C 1
ATOM 622 O O . PHE A 1 87 ? 1.463 -4.926 -19.908 1.00 95.38 87 PHE A O 1
ATOM 629 N N . ALA A 1 88 ? 2.568 -4.788 -17.956 1.00 93.56 88 ALA A N 1
ATOM 630 C CA . ALA A 1 88 ? 3.494 -3.738 -18.372 1.00 93.56 88 ALA A CA 1
ATOM 631 C C . ALA A 1 88 ? 4.326 -4.160 -19.593 1.00 93.56 88 ALA A C 1
ATOM 633 O O . ALA A 1 88 ? 4.442 -3.394 -20.548 1.00 93.56 88 ALA A O 1
ATOM 634 N N . LEU A 1 89 ? 4.823 -5.401 -19.602 1.00 93.38 89 LEU A N 1
ATOM 635 C CA . LEU A 1 89 ? 5.539 -5.970 -20.745 1.00 93.38 89 LEU A CA 1
ATOM 636 C C . LEU A 1 89 ? 4.635 -6.121 -21.978 1.00 93.38 89 LEU A C 1
ATOM 638 O O . LEU A 1 89 ? 5.045 -5.780 -23.084 1.00 93.38 89 LEU A O 1
ATOM 642 N N . LEU A 1 90 ? 3.394 -6.589 -21.800 1.00 95.69 90 LEU A N 1
ATOM 643 C CA . LEU A 1 90 ? 2.441 -6.790 -22.900 1.00 95.69 90 LEU A CA 1
ATOM 644 C C . LEU A 1 90 ? 2.065 -5.490 -23.616 1.00 95.69 90 LEU A C 1
ATOM 646 O O . LEU A 1 90 ? 1.891 -5.495 -24.832 1.00 95.69 90 LEU A O 1
ATOM 650 N N . VAL A 1 91 ? 1.933 -4.386 -22.879 1.00 94.44 91 VAL A N 1
ATOM 651 C CA . VAL A 1 91 ? 1.609 -3.072 -23.461 1.00 94.44 91 VAL A CA 1
ATOM 652 C C . VAL A 1 91 ? 2.847 -2.296 -23.920 1.00 94.44 91 VAL A C 1
ATOM 654 O O . VAL A 1 91 ? 2.707 -1.172 -24.396 1.00 94.44 91 VAL A O 1
ATOM 657 N N . GLY A 1 92 ? 4.047 -2.873 -23.781 1.00 92.19 92 GLY A N 1
ATOM 658 C CA . GLY A 1 92 ? 5.307 -2.224 -24.148 1.00 92.19 92 GLY A CA 1
ATOM 659 C C . GLY A 1 92 ? 5.618 -0.993 -23.296 1.00 92.19 92 GLY A C 1
ATOM 660 O O . GLY A 1 92 ? 6.123 0.001 -23.813 1.00 92.19 92 GLY A O 1
ATOM 661 N N . MET A 1 93 ? 5.257 -1.025 -22.010 1.00 93.19 93 MET A N 1
ATOM 662 C CA . MET A 1 93 ? 5.506 0.079 -21.088 1.00 93.19 93 MET A CA 1
ATOM 663 C C . MET A 1 93 ? 7.009 0.273 -20.881 1.00 93.19 93 MET A C 1
ATOM 665 O O . MET A 1 93 ? 7.748 -0.694 -20.700 1.00 93.19 93 MET A O 1
ATOM 669 N N . ASP A 1 94 ? 7.444 1.531 -20.858 1.00 94.19 94 ASP A N 1
ATOM 670 C CA . ASP A 1 94 ? 8.818 1.871 -20.506 1.00 94.19 94 ASP A CA 1
ATOM 671 C C . ASP A 1 94 ? 9.179 1.325 -19.114 1.00 94.19 94 ASP A C 1
ATOM 673 O O . ASP A 1 94 ? 8.369 1.378 -18.181 1.00 94.19 94 ASP A O 1
ATOM 677 N N . HIS A 1 95 ? 10.392 0.790 -18.971 1.00 92.50 95 HIS A N 1
ATOM 678 C CA . HIS A 1 95 ? 10.823 0.105 -17.753 1.00 92.50 95 HIS A CA 1
ATOM 679 C C . HIS A 1 95 ? 10.829 1.032 -16.534 1.00 92.50 95 HIS A C 1
ATOM 681 O O . HIS A 1 95 ? 10.469 0.597 -15.437 1.00 92.50 95 HIS A O 1
ATOM 687 N N . SER A 1 96 ? 11.158 2.314 -16.724 1.00 87.56 96 SER A N 1
ATOM 688 C CA . SER A 1 96 ? 11.151 3.301 -15.646 1.00 87.56 96 SER A CA 1
ATOM 689 C C . SER A 1 96 ? 9.732 3.580 -15.146 1.00 87.56 96 SER A C 1
ATOM 691 O O . SER A 1 96 ? 9.473 3.610 -13.939 1.00 87.56 96 SER A O 1
ATOM 693 N N . VAL A 1 97 ? 8.779 3.684 -16.075 1.00 90.44 97 VAL A N 1
ATOM 694 C CA . VAL A 1 97 ? 7.359 3.905 -15.777 1.00 90.44 97 VAL A CA 1
ATOM 695 C C . VAL A 1 97 ? 6.748 2.671 -15.118 1.00 90.44 97 VAL A C 1
ATOM 697 O O . VAL A 1 97 ? 6.035 2.792 -14.120 1.00 90.44 97 VAL A O 1
ATOM 700 N N . ALA A 1 98 ? 7.063 1.480 -15.627 1.00 92.31 98 ALA A N 1
ATOM 701 C CA . ALA A 1 98 ? 6.595 0.224 -15.060 1.00 92.31 98 ALA A CA 1
ATOM 702 C C . ALA A 1 98 ? 7.140 0.003 -13.641 1.00 92.31 98 ALA A C 1
ATOM 704 O O . ALA A 1 98 ? 6.378 -0.347 -12.739 1.00 92.31 98 ALA A O 1
ATOM 705 N N . GLY A 1 99 ? 8.429 0.283 -13.417 1.00 91.00 99 GLY A N 1
ATOM 706 C CA . GLY A 1 99 ? 9.051 0.244 -12.094 1.00 91.00 99 GLY A CA 1
ATOM 707 C C . GLY A 1 99 ? 8.380 1.205 -11.114 1.00 91.00 99 GLY A C 1
ATOM 708 O O . GLY A 1 99 ? 7.989 0.806 -10.015 1.00 91.00 99 GLY A O 1
ATOM 709 N N . ALA A 1 100 ? 8.143 2.454 -11.526 1.00 89.31 100 ALA A N 1
ATOM 710 C CA . ALA A 1 100 ? 7.447 3.431 -10.692 1.00 89.31 100 ALA A CA 1
ATOM 711 C C . ALA A 1 100 ? 6.012 2.993 -10.349 1.00 89.31 100 ALA A C 1
ATOM 713 O O . ALA A 1 100 ? 5.571 3.130 -9.204 1.00 89.31 100 ALA A O 1
ATOM 714 N N . TRP A 1 101 ? 5.291 2.417 -11.313 1.00 92.56 101 TRP A N 1
ATOM 715 C CA . TRP A 1 101 ? 3.931 1.926 -11.108 1.00 92.56 101 TRP A CA 1
ATOM 716 C C . TRP A 1 101 ? 3.875 0.725 -10.154 1.00 92.56 101 TRP A C 1
ATOM 718 O O . TRP A 1 101 ? 3.049 0.711 -9.236 1.00 92.56 101 TRP A O 1
ATOM 728 N N . ILE A 1 102 ? 4.775 -0.249 -10.318 1.00 93.25 102 ILE A N 1
ATOM 729 C CA . ILE A 1 102 ? 4.899 -1.419 -9.436 1.00 93.25 102 ILE A CA 1
ATOM 730 C C . ILE A 1 102 ? 5.265 -0.979 -8.012 1.00 93.25 102 ILE A C 1
ATOM 732 O O . ILE A 1 102 ? 4.602 -1.378 -7.052 1.00 93.25 102 ILE A O 1
ATOM 736 N N . GLY A 1 103 ? 6.260 -0.097 -7.867 1.00 88.50 103 GLY A N 1
ATOM 737 C CA . GLY A 1 103 ? 6.671 0.460 -6.574 1.00 88.50 103 GLY A CA 1
ATOM 738 C C . GLY A 1 103 ? 5.566 1.250 -5.868 1.00 88.50 103 GLY A C 1
ATOM 739 O O . GLY A 1 103 ? 5.479 1.237 -4.638 1.00 88.50 103 GLY A O 1
ATOM 740 N N . GLY A 1 104 ? 4.686 1.900 -6.632 1.00 85.06 104 GLY A N 1
ATOM 741 C CA . GLY A 1 104 ? 3.536 2.631 -6.106 1.00 85.06 104 GLY A CA 1
ATOM 742 C C . GLY A 1 104 ? 2.351 1.749 -5.702 1.00 85.06 104 GLY A C 1
ATOM 743 O O . GLY A 1 104 ? 1.644 2.100 -4.764 1.00 85.06 104 GLY A O 1
ATOM 744 N N . SER A 1 105 ? 2.147 0.613 -6.374 1.00 86.19 105 SER A N 1
ATOM 745 C CA . SER A 1 105 ? 0.891 -0.154 -6.289 1.00 86.19 105 SER A CA 1
ATOM 746 C C . SER A 1 105 ? 0.965 -1.393 -5.400 1.00 86.19 105 SER A C 1
ATOM 748 O O . SER A 1 105 ? -0.030 -1.764 -4.789 1.00 86.19 105 SER A O 1
ATOM 750 N N . ILE A 1 106 ? 2.119 -2.062 -5.339 1.00 88.56 106 ILE A N 1
ATOM 751 C CA . ILE A 1 106 ? 2.269 -3.297 -4.558 1.00 88.56 106 ILE A CA 1
ATOM 752 C C . ILE A 1 106 ? 2.643 -2.938 -3.125 1.00 88.56 106 ILE A C 1
ATOM 754 O O . ILE A 1 106 ? 3.661 -2.293 -2.903 1.00 88.56 106 ILE A O 1
ATOM 758 N N . ASP A 1 107 ? 1.871 -3.377 -2.136 1.00 84.94 107 ASP A N 1
ATOM 759 C CA . ASP A 1 107 ? 2.042 -2.918 -0.749 1.00 84.94 107 ASP A CA 1
ATOM 760 C C . ASP A 1 107 ? 3.257 -3.525 -0.031 1.00 84.94 107 ASP A C 1
ATOM 762 O O . ASP A 1 107 ? 3.862 -2.887 0.835 1.00 84.94 107 ASP A O 1
ATOM 766 N N . GLN A 1 108 ? 3.654 -4.748 -0.400 1.00 85.81 108 GLN A N 1
ATOM 767 C CA . GLN A 1 108 ? 4.759 -5.467 0.239 1.00 85.81 108 GLN A CA 1
ATOM 768 C C . GLN A 1 108 ? 6.079 -5.258 -0.504 1.00 85.81 108 GLN A C 1
ATOM 770 O O . GLN A 1 108 ? 6.220 -5.657 -1.657 1.00 85.81 108 GLN A O 1
ATOM 775 N N . THR A 1 109 ? 7.090 -4.715 0.182 1.00 87.75 109 THR A N 1
ATOM 776 C CA . THR A 1 109 ? 8.408 -4.423 -0.410 1.00 87.75 109 THR A CA 1
ATOM 777 C C . THR A 1 109 ? 9.057 -5.643 -1.068 1.00 87.75 109 THR A C 1
ATOM 779 O O . THR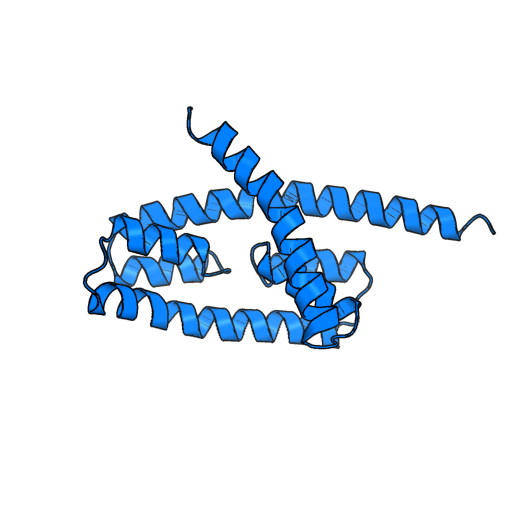 A 1 109 ? 9.601 -5.522 -2.158 1.00 87.75 109 THR A O 1
ATOM 782 N N . GLY A 1 110 ? 8.973 -6.828 -0.452 1.00 88.06 110 GLY A N 1
ATOM 783 C CA . GLY A 1 110 ? 9.519 -8.054 -1.051 1.00 88.06 110 GLY A CA 1
ATOM 784 C C . GLY A 1 110 ? 8.858 -8.390 -2.391 1.00 88.06 110 GLY A C 1
ATOM 785 O O . GLY A 1 110 ? 9.542 -8.693 -3.365 1.00 88.06 110 GLY A O 1
ATOM 786 N N . ASN A 1 111 ? 7.535 -8.246 -2.461 1.00 91.31 111 ASN A N 1
ATOM 787 C CA . ASN A 1 111 ? 6.758 -8.472 -3.674 1.00 91.31 111 ASN A CA 1
ATOM 788 C C . ASN A 1 111 ? 7.023 -7.408 -4.744 1.00 91.31 111 ASN A C 1
ATOM 790 O O . ASN A 1 111 ? 7.058 -7.747 -5.919 1.00 91.31 111 ASN A O 1
ATOM 794 N N . VAL A 1 112 ? 7.240 -6.147 -4.356 1.00 92.56 112 VAL A N 1
ATOM 795 C CA . VAL A 1 112 ? 7.622 -5.061 -5.278 1.00 92.56 112 VAL A CA 1
ATOM 796 C C . VAL A 1 112 ? 8.901 -5.424 -6.019 1.00 92.56 112 VAL A C 1
ATOM 798 O O . VAL A 1 112 ? 8.925 -5.401 -7.245 1.00 92.56 112 VAL A O 1
ATOM 801 N N . ILE A 1 113 ? 9.948 -5.784 -5.272 1.00 94.00 113 ILE A N 1
ATOM 802 C CA . ILE A 1 113 ? 11.252 -6.125 -5.844 1.00 94.00 113 ILE A CA 1
ATOM 803 C C . ILE A 1 113 ? 11.134 -7.373 -6.719 1.00 94.00 113 ILE A C 1
ATOM 805 O O . ILE A 1 113 ? 11.617 -7.369 -7.846 1.00 94.00 113 ILE A O 1
ATOM 809 N N . ALA A 1 114 ? 10.429 -8.407 -6.250 1.00 93.94 114 ALA A N 1
ATOM 810 C CA . ALA A 1 114 ? 10.200 -9.621 -7.033 1.00 93.94 114 ALA A CA 1
ATOM 811 C C . ALA A 1 114 ? 9.440 -9.347 -8.343 1.00 93.94 114 ALA A C 1
ATOM 813 O O . ALA A 1 114 ? 9.776 -9.910 -9.378 1.00 93.94 114 ALA A O 1
ATOM 814 N N . SER A 1 115 ? 8.431 -8.475 -8.301 1.00 95.00 115 SER A N 1
ATOM 815 C CA . SER A 1 115 ? 7.617 -8.101 -9.456 1.00 95.00 115 SER A CA 1
ATOM 816 C C . SER A 1 115 ? 8.407 -7.274 -10.472 1.00 95.00 115 SER A C 1
ATOM 818 O O . SER A 1 115 ? 8.404 -7.583 -11.660 1.00 95.00 115 SER A O 1
ATOM 820 N N . ALA A 1 116 ? 9.137 -6.257 -10.013 1.00 94.88 116 ALA A N 1
ATOM 821 C CA . ALA A 1 116 ? 9.934 -5.392 -10.878 1.00 94.88 116 ALA A CA 1
ATOM 822 C C . ALA A 1 116 ? 11.119 -6.132 -11.523 1.00 94.88 116 ALA A C 1
ATOM 824 O O . ALA A 1 116 ? 11.430 -5.881 -12.689 1.00 94.88 116 ALA A O 1
ATOM 825 N N . ALA A 1 117 ? 11.699 -7.111 -10.818 1.00 95.69 117 ALA A N 1
ATOM 826 C CA . ALA A 1 117 ? 12.769 -7.964 -11.336 1.00 95.69 117 ALA A CA 1
ATOM 827 C C . ALA A 1 117 ? 12.333 -8.840 -12.524 1.00 95.69 117 ALA A C 1
ATOM 829 O O . ALA A 1 117 ? 13.179 -9.294 -13.289 1.00 95.69 117 ALA A O 1
ATOM 830 N N . ILE A 1 118 ? 11.025 -9.061 -12.719 1.00 95.44 118 ILE A N 1
ATOM 831 C CA . ILE A 1 118 ? 10.492 -9.737 -13.915 1.00 95.44 118 ILE A CA 1
ATOM 832 C C . ILE A 1 118 ? 10.655 -8.855 -15.166 1.00 95.44 118 ILE A C 1
ATOM 834 O O . ILE A 1 118 ? 10.739 -9.382 -16.273 1.00 95.44 118 ILE A O 1
ATOM 838 N N . ILE A 1 119 ? 10.696 -7.527 -15.004 1.00 94.94 119 ILE A N 1
ATOM 839 C CA . ILE A 1 119 ? 10.831 -6.568 -16.106 1.00 94.94 119 ILE A CA 1
ATOM 840 C C . ILE A 1 119 ? 12.308 -6.287 -16.397 1.00 94.94 119 ILE A C 1
ATOM 842 O O . ILE A 1 119 ? 12.766 -6.533 -17.510 1.00 94.94 119 ILE A O 1
ATOM 846 N N . SER A 1 120 ? 13.040 -5.719 -15.430 1.00 94.56 120 SER A N 1
ATOM 847 C CA . SER A 1 120 ? 14.463 -5.364 -15.570 1.00 94.56 120 SER A CA 1
ATOM 848 C C . SER A 1 120 ? 15.096 -4.892 -14.253 1.00 94.56 120 SER A C 1
ATOM 850 O O . SER A 1 120 ? 14.402 -4.559 -13.286 1.00 94.56 120 SER A O 1
ATOM 852 N N . ASP A 1 121 ? 16.428 -4.789 -14.239 1.00 95.19 121 ASP A N 1
ATOM 853 C CA . ASP A 1 121 ? 17.187 -4.208 -13.123 1.00 95.19 121 ASP A CA 1
ATOM 854 C C . ASP A 1 121 ? 16.838 -2.725 -12.898 1.00 95.19 121 ASP A C 1
ATOM 856 O O . ASP A 1 121 ? 16.637 -2.303 -11.760 1.00 95.19 121 ASP A O 1
ATOM 860 N N . GLU A 1 122 ? 16.667 -1.951 -13.976 1.00 93.00 122 GLU A N 1
ATOM 861 C CA . GLU A 1 122 ? 16.261 -0.539 -13.912 1.00 93.00 122 GLU A CA 1
ATOM 862 C C . GLU A 1 122 ? 14.879 -0.374 -13.259 1.00 93.00 122 GLU A C 1
ATOM 864 O O . GLU A 1 122 ? 14.701 0.435 -12.344 1.00 93.00 122 GLU A O 1
ATOM 869 N N . ALA A 1 123 ? 13.901 -1.187 -13.673 1.00 92.62 123 ALA A N 1
ATOM 870 C CA . ALA A 1 123 ? 12.572 -1.182 -13.066 1.00 92.62 123 ALA A CA 1
ATOM 871 C C . ALA A 1 123 ? 12.641 -1.522 -11.568 1.00 92.62 123 ALA A C 1
ATOM 873 O O . ALA A 1 123 ? 11.899 -0.948 -10.770 1.00 92.62 123 ALA A O 1
ATOM 874 N N . THR A 1 124 ? 13.541 -2.429 -11.181 1.00 94.75 124 THR A N 1
ATOM 875 C CA . THR A 1 124 ? 13.741 -2.851 -9.788 1.00 94.75 124 THR A CA 1
ATOM 876 C C . THR A 1 124 ? 14.307 -1.730 -8.923 1.00 94.75 124 THR A C 1
ATOM 878 O O . THR A 1 124 ? 13.799 -1.493 -7.824 1.00 94.75 124 THR A O 1
ATOM 881 N N . GLU A 1 125 ? 15.313 -1.007 -9.420 1.00 92.56 125 GLU A N 1
ATOM 882 C CA . GLU A 1 125 ? 15.894 0.145 -8.726 1.00 92.56 125 GLU A CA 1
ATOM 883 C C . GLU A 1 125 ? 14.838 1.235 -8.495 1.00 92.56 125 GLU A C 1
ATOM 885 O O . GLU A 1 125 ? 14.622 1.679 -7.362 1.00 92.56 125 GLU A O 1
ATOM 890 N N . ILE A 1 126 ? 14.105 1.603 -9.548 1.00 89.94 126 ILE A N 1
ATOM 891 C CA . ILE A 1 126 ? 13.077 2.647 -9.484 1.00 89.94 126 ILE A CA 1
ATOM 892 C C . ILE A 1 126 ? 11.927 2.230 -8.563 1.00 89.94 126 ILE A C 1
ATOM 894 O O . ILE A 1 126 ? 11.511 3.011 -7.701 1.00 89.94 126 ILE A O 1
ATOM 898 N N . ALA A 1 127 ? 11.436 0.994 -8.690 1.00 92.62 127 ALA A N 1
ATOM 899 C CA . ALA A 1 127 ? 10.376 0.469 -7.833 1.00 92.62 127 ALA A CA 1
ATOM 900 C C . ALA A 1 127 ? 10.785 0.479 -6.353 1.00 92.62 127 ALA A C 1
ATOM 902 O O . ALA A 1 127 ? 9.992 0.863 -5.486 1.00 92.62 127 ALA A O 1
ATOM 903 N N . GLY A 1 128 ? 12.036 0.105 -6.064 1.00 89.50 128 GLY A N 1
ATOM 904 C CA . GLY A 1 128 ? 12.612 0.148 -4.724 1.00 89.50 128 GLY A CA 1
ATOM 905 C C . GLY A 1 128 ? 12.633 1.563 -4.147 1.00 89.50 128 GLY A C 1
ATOM 906 O O . GLY A 1 128 ? 12.157 1.773 -3.029 1.00 89.50 128 GLY A O 1
ATOM 907 N N . ILE A 1 129 ? 13.108 2.545 -4.919 1.00 86.75 129 ILE A N 1
ATOM 908 C CA . ILE A 1 129 ? 13.141 3.956 -4.503 1.00 86.75 129 ILE A CA 1
ATOM 909 C C . ILE A 1 129 ? 11.728 4.464 -4.193 1.00 86.75 129 ILE A C 1
ATOM 911 O O . ILE A 1 129 ? 11.494 5.006 -3.109 1.00 86.75 129 ILE A O 1
ATOM 915 N N . VAL A 1 130 ? 10.769 4.247 -5.099 1.00 85.12 130 VAL A N 1
ATOM 916 C CA . VAL A 1 130 ? 9.372 4.669 -4.906 1.00 85.12 130 VAL A CA 1
ATOM 917 C C . VAL A 1 130 ? 8.780 4.041 -3.644 1.00 85.1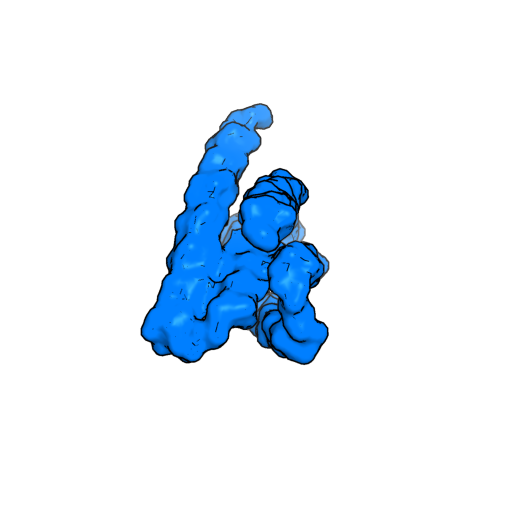2 130 VAL A C 1
ATOM 919 O O . VAL A 1 130 ? 8.147 4.733 -2.841 1.00 85.12 130 VAL A O 1
ATOM 922 N N . LYS A 1 131 ? 9.027 2.746 -3.410 1.00 86.38 131 LYS A N 1
ATOM 923 C CA . LYS A 1 131 ? 8.496 2.062 -2.228 1.00 86.38 131 LYS A CA 1
ATOM 924 C C . LYS A 1 131 ? 9.119 2.564 -0.926 1.00 86.38 131 LYS A C 1
ATOM 926 O O . LYS A 1 131 ? 8.407 2.731 0.064 1.00 86.38 131 LYS A O 1
ATOM 931 N N . ILE A 1 132 ? 10.425 2.826 -0.906 1.00 82.62 132 ILE A N 1
ATOM 932 C CA . ILE A 1 132 ? 11.106 3.371 0.277 1.00 82.62 132 ILE A CA 1
ATOM 933 C C . ILE A 1 132 ? 10.537 4.747 0.634 1.00 82.62 132 ILE A C 1
ATOM 935 O O . ILE A 1 132 ? 10.277 5.008 1.809 1.00 82.62 132 ILE A O 1
ATOM 939 N N . ILE A 1 133 ? 10.274 5.596 -0.364 1.00 79.25 133 ILE A N 1
ATOM 940 C CA . ILE A 1 133 ? 9.648 6.907 -0.156 1.00 79.25 133 ILE A CA 1
ATOM 941 C C . ILE A 1 133 ? 8.274 6.746 0.508 1.00 79.25 133 ILE A C 1
ATOM 943 O O . ILE A 1 133 ? 8.029 7.375 1.538 1.00 79.25 133 ILE A O 1
ATOM 947 N N . LEU A 1 134 ? 7.417 5.860 -0.009 1.00 71.19 134 LEU A N 1
ATOM 948 C CA . LEU A 1 134 ? 6.091 5.594 0.568 1.00 71.19 134 LEU A CA 1
ATOM 949 C C . LEU A 1 134 ? 6.172 5.053 2.005 1.00 71.19 134 LEU A C 1
ATOM 951 O O . LEU A 1 134 ? 5.435 5.496 2.883 1.00 71.19 134 LEU A O 1
ATOM 955 N N . ASN A 1 135 ? 7.103 4.138 2.276 1.00 73.81 135 ASN A N 1
ATOM 956 C CA . ASN A 1 135 ? 7.241 3.519 3.595 1.00 73.81 135 ASN A CA 1
ATOM 957 C C . ASN A 1 135 ? 7.865 4.457 4.642 1.00 73.81 135 ASN A C 1
ATOM 959 O O . ASN A 1 135 ? 7.618 4.293 5.838 1.00 73.81 135 ASN A O 1
ATOM 963 N N . SER A 1 136 ? 8.657 5.446 4.218 1.00 71.19 136 SER A N 1
ATOM 964 C CA . SER A 1 136 ? 9.393 6.341 5.122 1.00 71.19 136 SER A CA 1
ATOM 965 C C . SER A 1 136 ? 8.495 7.188 6.038 1.00 71.19 136 SER A C 1
ATOM 967 O O . SER A 1 136 ? 8.905 7.537 7.144 1.00 71.19 136 SER A O 1
ATOM 969 N N . GLY A 1 137 ? 7.251 7.478 5.640 1.00 64.44 137 GLY A N 1
ATOM 970 C CA . GLY A 1 137 ? 6.324 8.278 6.452 1.00 64.44 137 GLY A CA 1
ATOM 971 C C . GLY A 1 137 ? 5.602 7.505 7.571 1.00 64.44 137 GLY A C 1
ATOM 972 O O . GLY A 1 137 ? 4.973 8.117 8.438 1.00 64.44 137 GLY A O 1
ATOM 973 N N . LEU A 1 138 ? 5.685 6.170 7.578 1.00 64.81 138 LEU A N 1
ATOM 974 C CA . LEU A 1 138 ? 4.786 5.311 8.361 1.00 64.81 138 LEU A CA 1
ATOM 975 C C . LEU A 1 138 ? 5.067 5.413 9.863 1.00 64.81 138 LEU A C 1
ATOM 977 O O . LEU A 1 138 ? 4.143 5.431 10.677 1.00 64.81 138 LEU A O 1
ATOM 981 N N . GLY A 1 139 ? 6.344 5.555 10.232 1.00 61.03 139 GLY A N 1
ATOM 982 C CA . GLY A 1 139 ? 6.768 5.686 11.629 1.00 61.03 139 GLY A CA 1
ATOM 983 C C . GLY A 1 139 ? 6.214 6.937 12.318 1.00 61.03 139 GLY A C 1
ATOM 984 O O . GLY A 1 139 ? 5.814 6.890 13.482 1.00 61.03 139 GLY A O 1
ATOM 985 N N . ILE A 1 140 ? 6.114 8.052 11.595 1.00 65.81 140 ILE A N 1
ATOM 986 C CA . ILE A 1 14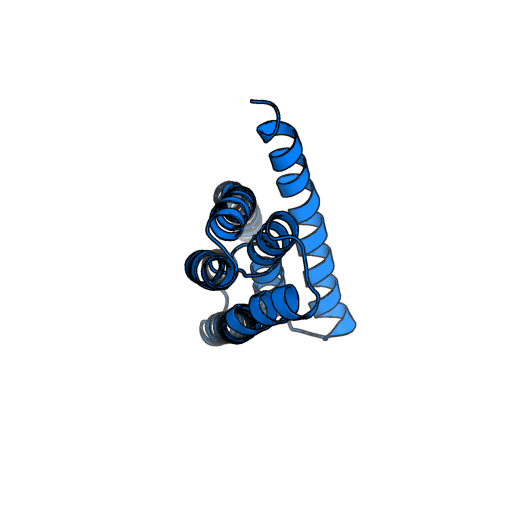0 ? 5.570 9.292 12.157 1.00 65.81 140 ILE A CA 1
ATOM 987 C C . ILE A 1 140 ? 4.036 9.198 12.237 1.00 65.81 140 ILE A C 1
ATOM 989 O O . ILE A 1 140 ? 3.467 9.609 13.246 1.00 65.81 140 ILE A O 1
ATOM 993 N N . LEU A 1 141 ? 3.354 8.593 11.251 1.00 64.25 141 LEU A N 1
ATOM 994 C CA . LEU A 1 141 ? 1.902 8.364 11.330 1.00 64.25 141 LEU A CA 1
ATOM 995 C C . LEU A 1 141 ? 1.535 7.502 12.545 1.00 64.25 141 LEU A C 1
ATOM 997 O O . LEU A 1 141 ? 0.646 7.875 13.308 1.00 64.25 141 LEU A O 1
ATOM 1001 N N . ALA A 1 142 ? 2.228 6.378 12.745 1.00 63.75 142 ALA A N 1
ATOM 1002 C CA . ALA A 1 142 ? 1.990 5.499 13.888 1.00 63.75 142 ALA A CA 1
ATOM 1003 C C . ALA A 1 142 ? 2.120 6.261 15.218 1.00 63.75 142 ALA A C 1
ATOM 1005 O O . ALA A 1 142 ? 1.280 6.115 16.104 1.00 63.75 142 ALA A O 1
ATOM 1006 N N . THR A 1 143 ? 3.117 7.145 15.316 1.00 68.44 143 THR A N 1
ATOM 1007 C CA . THR A 1 143 ? 3.333 8.006 16.486 1.00 68.44 143 THR A CA 1
ATOM 1008 C C . THR A 1 143 ? 2.193 9.014 16.675 1.00 68.44 143 THR A C 1
ATOM 1010 O O . THR A 1 143 ? 1.668 9.152 17.777 1.00 68.44 143 THR A O 1
ATOM 1013 N N . LEU A 1 144 ? 1.754 9.695 15.611 1.00 69.44 144 LEU A N 1
ATOM 1014 C CA . LEU A 1 144 ? 0.666 10.678 15.677 1.00 69.44 144 LEU A CA 1
ATOM 1015 C C . LEU A 1 144 ? -0.679 10.040 16.040 1.00 69.44 144 LEU A C 1
ATOM 1017 O O . LEU A 1 144 ? -1.411 10.581 16.868 1.00 69.44 144 LEU A O 1
ATOM 1021 N N . VAL A 1 145 ? -1.001 8.884 15.453 1.00 66.56 145 VAL A N 1
ATOM 1022 C CA . VAL A 1 145 ? -2.237 8.157 15.766 1.00 66.56 145 VAL A CA 1
ATOM 1023 C C . VAL A 1 145 ? -2.204 7.633 17.200 1.00 66.56 145 VAL A C 1
ATOM 1025 O O . VAL A 1 145 ? -3.207 7.756 17.899 1.00 66.56 145 VAL A O 1
ATOM 1028 N N . ALA A 1 146 ? -1.058 7.139 17.681 1.00 71.19 146 ALA A N 1
ATOM 1029 C CA . ALA A 1 146 ? -0.894 6.749 19.080 1.00 71.19 146 ALA A CA 1
ATOM 1030 C C . ALA A 1 146 ? -1.124 7.932 20.040 1.00 71.19 146 ALA A C 1
ATOM 1032 O O . ALA A 1 146 ? -1.892 7.802 20.992 1.00 71.19 146 ALA A O 1
ATOM 1033 N N . LEU A 1 147 ? -0.543 9.105 19.761 1.00 73.25 147 LEU A N 1
ATOM 1034 C CA . LEU A 1 147 ? -0.735 10.316 20.572 1.00 73.25 147 LEU A CA 1
ATOM 1035 C C . LEU A 1 147 ? -2.191 10.807 20.561 1.00 73.25 147 LEU A C 1
ATOM 1037 O O . LEU A 1 147 ? -2.746 11.175 21.600 1.00 73.25 147 LEU A O 1
ATOM 1041 N N . TRP A 1 148 ? -2.838 10.794 19.396 1.00 71.56 148 TRP A N 1
ATOM 1042 C CA . TRP A 1 148 ? -4.242 11.183 19.261 1.00 71.56 148 TRP A CA 1
ATOM 1043 C C . TRP A 1 148 ? -5.184 10.206 19.976 1.00 71.56 148 TRP A C 1
ATOM 1045 O O . TRP A 1 148 ? -6.140 10.611 20.637 1.00 71.56 148 TRP A O 1
ATOM 1055 N N . TRP A 1 149 ? -4.897 8.908 19.897 1.00 71.12 149 TRP A N 1
ATOM 1056 C CA . TRP A 1 149 ? -5.681 7.896 20.592 1.00 71.12 149 TRP A CA 1
ATOM 1057 C C . TRP A 1 149 ? -5.511 7.991 22.111 1.00 71.12 149 TRP A C 1
ATOM 1059 O O . TRP A 1 149 ? -6.488 7.916 22.854 1.00 71.12 149 TRP A O 1
ATOM 1069 N N . GLN A 1 150 ? -4.287 8.230 22.585 1.00 68.06 150 GLN A N 1
ATOM 1070 C CA . GLN A 1 150 ? -3.982 8.339 24.010 1.00 68.06 150 GLN A CA 1
ATOM 1071 C C . GLN A 1 150 ? -4.592 9.597 24.644 1.00 68.06 150 GLN A C 1
ATOM 1073 O O . GLN A 1 150 ? -5.112 9.537 25.757 1.00 68.06 150 GLN A O 1
ATOM 1078 N N . THR A 1 151 ? -4.624 10.715 23.916 1.00 65.44 151 THR A N 1
ATOM 1079 C CA . THR A 1 151 ? -5.302 11.940 24.376 1.00 65.44 151 THR A CA 1
ATOM 1080 C C . THR A 1 151 ? -6.817 11.757 24.493 1.00 65.44 151 THR A C 1
ATOM 1082 O O . THR A 1 151 ? -7.401 12.204 25.478 1.00 65.44 151 THR A O 1
ATOM 1085 N N . ARG A 1 152 ? -7.455 11.009 23.583 1.00 54.75 152 ARG A N 1
ATOM 1086 C CA . ARG A 1 152 ? -8.886 10.668 23.699 1.00 54.75 152 ARG A CA 1
ATOM 1087 C C . ARG A 1 152 ? -9.196 9.605 24.751 1.00 54.75 152 ARG A C 1
ATOM 1089 O O . ARG A 1 152 ? -10.242 9.677 25.391 1.00 54.75 152 ARG A O 1
ATOM 1096 N N . ALA A 1 153 ? -8.294 8.652 24.977 1.00 51.88 153 ALA A N 1
ATOM 1097 C CA . ALA A 1 153 ? -8.424 7.689 26.068 1.00 51.88 153 ALA A CA 1
ATOM 1098 C C . ALA A 1 153 ? -8.332 8.372 27.449 1.00 51.88 153 ALA A C 1
ATOM 1100 O O . ALA A 1 153 ? -9.050 7.990 28.372 1.00 51.88 153 ALA A O 1
ATOM 1101 N N . SER A 1 154 ? -7.517 9.427 27.587 1.00 46.00 154 SER A N 1
ATOM 1102 C CA . SER A 1 154 ? -7.421 10.214 28.826 1.00 46.00 154 SER A CA 1
ATOM 1103 C C . SER A 1 154 ? -8.625 11.124 29.105 1.00 46.00 154 SER A C 1
ATOM 1105 O O . SER A 1 154 ? -8.888 11.419 30.270 1.00 46.00 154 SER A O 1
ATOM 1107 N N . GLU A 1 155 ? -9.397 11.544 28.099 1.00 49.47 155 GLU A N 1
ATOM 1108 C CA . GLU A 1 155 ? -10.637 12.312 28.319 1.00 49.47 155 GLU A CA 1
ATOM 1109 C C . GLU A 1 155 ? -11.796 11.445 28.850 1.00 49.47 155 GLU A C 1
ATOM 1111 O O . GLU A 1 155 ? -12.710 11.959 29.494 1.00 49.47 155 GLU A O 1
ATOM 1116 N N . GLY A 1 156 ? -11.740 10.123 28.653 1.00 43.47 156 GLY A N 1
ATOM 1117 C CA . GLY A 1 156 ? -12.748 9.168 29.132 1.00 43.47 156 GLY A CA 1
ATOM 1118 C C . GLY A 1 156 ? -12.617 8.738 30.601 1.00 43.47 156 GLY A C 1
ATOM 1119 O O . GLY A 1 156 ? -13.523 8.085 31.105 1.00 43.47 156 GLY A O 1
ATOM 1120 N N . GLN A 1 157 ? -11.529 9.095 31.298 1.00 39.88 157 GLN A N 1
ATOM 1121 C CA . GLN A 1 157 ? -11.295 8.748 32.715 1.00 39.88 157 GLN A CA 1
ATOM 1122 C C . GLN A 1 157 ? -11.529 9.907 33.705 1.00 39.88 157 GLN A C 1
ATOM 1124 O O . GLN A 1 157 ? -11.275 9.757 34.898 1.00 39.88 157 GLN A O 1
ATOM 1129 N N . LYS A 1 158 ? -12.025 11.065 33.244 1.00 36.56 158 LYS A N 1
ATOM 1130 C CA . LYS A 1 158 ? -12.417 12.204 34.102 1.00 36.56 158 LYS A CA 1
ATOM 1131 C C . LYS A 1 158 ? -13.938 12.405 34.206 1.00 36.56 158 LYS A C 1
ATOM 1133 O O . LYS A 1 158 ? -14.398 13.540 34.327 1.00 36.56 158 LYS A O 1
ATOM 1138 N N . LYS A 1 159 ? -14.723 11.329 34.159 1.00 34.78 159 LYS A N 1
ATOM 1139 C CA . LYS A 1 159 ? -16.138 11.349 34.551 1.00 34.78 159 LYS A CA 1
ATOM 1140 C C . LYS A 1 159 ? -16.442 10.225 35.519 1.00 34.78 159 LYS A C 1
ATOM 1142 O O . LYS A 1 159 ? -15.960 9.104 35.256 1.00 34.78 159 LYS A O 1
#